Protein AF-A0AAW1C4W9-F1 (afdb_monomer_lite)

Structure (mmCIF, N/CA/C/O backbone):
data_AF-A0AAW1C4W9-F1
#
_entry.id   AF-A0AAW1C4W9-F1
#
loop_
_atom_site.group_PDB
_atom_site.id
_atom_site.type_symbol
_atom_site.label_atom_id
_atom_site.label_alt_id
_atom_site.label_comp_id
_atom_site.label_asym_id
_atom_site.label_entity_id
_atom_site.label_seq_id
_atom_site.pdbx_PDB_ins_code
_atom_site.Cartn_x
_atom_site.Cartn_y
_atom_site.Cartn_z
_atom_site.occupancy
_atom_site.B_iso_or_equiv
_atom_site.auth_seq_id
_atom_site.auth_comp_id
_atom_site.auth_asym_id
_atom_site.auth_atom_id
_atom_site.pdbx_PDB_model_num
ATOM 1 N N . MET A 1 1 ? -12.331 -1.299 28.493 1.00 60.31 1 MET A N 1
ATOM 2 C CA . MET A 1 1 ? -11.801 -1.959 27.272 1.00 60.31 1 MET A CA 1
ATOM 3 C C . MET A 1 1 ? -12.908 -2.324 26.273 1.00 60.31 1 MET A C 1
ATOM 5 O O . MET A 1 1 ? -12.724 -2.093 25.085 1.00 60.31 1 MET A O 1
ATOM 9 N N . LEU A 1 2 ? -14.068 -2.811 26.735 1.00 57.06 2 LEU A N 1
ATOM 10 C CA . LEU A 1 2 ? -15.184 -3.249 25.881 1.00 57.06 2 LEU A CA 1
ATOM 11 C C . LEU A 1 2 ? -15.772 -2.140 24.975 1.00 57.06 2 LEU A C 1
ATOM 13 O O . LEU A 1 2 ? -15.962 -2.373 23.788 1.00 57.06 2 LEU A O 1
ATOM 17 N N . ALA A 1 3 ? -15.944 -0.914 25.482 1.00 60.50 3 ALA A N 1
ATOM 18 C CA . ALA A 1 3 ? -16.470 0.217 24.702 1.00 60.50 3 ALA A CA 1
ATOM 19 C C . ALA A 1 3 ? -15.524 0.712 23.584 1.00 60.50 3 ALA A C 1
ATOM 21 O O . ALA A 1 3 ? -15.990 1.099 22.521 1.00 60.50 3 ALA A O 1
ATOM 22 N N . ARG A 1 4 ? -14.195 0.643 23.781 1.00 55.53 4 ARG A N 1
ATOM 23 C CA . ARG A 1 4 ? -13.195 1.031 22.758 1.00 55.53 4 ARG A CA 1
ATOM 24 C C . ARG A 1 4 ? -13.165 0.042 21.587 1.00 55.53 4 ARG A C 1
ATOM 26 O O . ARG A 1 4 ? -13.086 0.465 20.442 1.00 55.53 4 ARG A O 1
ATOM 33 N N . LYS A 1 5 ? -13.293 -1.262 21.869 1.00 57.03 5 LYS A N 1
ATOM 34 C CA . LYS A 1 5 ? -13.491 -2.299 20.838 1.00 57.03 5 LYS A CA 1
ATOM 35 C C . LYS A 1 5 ? -14.827 -2.134 20.108 1.00 57.03 5 LYS A C 1
ATOM 37 O O . LYS A 1 5 ? -14.884 -2.370 18.910 1.00 57.03 5 LYS A O 1
ATOM 42 N N . PHE A 1 6 ? -15.881 -1.727 20.817 1.00 58.75 6 PHE A N 1
ATOM 43 C CA . PHE A 1 6 ? -17.200 -1.507 20.218 1.00 58.75 6 PHE A CA 1
ATOM 44 C C . PHE A 1 6 ? -17.235 -0.284 19.295 1.00 58.75 6 PHE A C 1
ATOM 46 O O . PHE A 1 6 ? -17.758 -0.388 18.194 1.00 58.75 6 PHE A O 1
ATOM 53 N N . PHE A 1 7 ? -16.619 0.834 19.688 1.00 57.50 7 PHE A N 1
ATOM 54 C CA . PHE A 1 7 ? -16.518 2.019 18.830 1.00 57.50 7 PHE A CA 1
ATOM 55 C C . PHE A 1 7 ? -15.646 1.788 17.586 1.00 57.50 7 PHE A C 1
ATOM 57 O O . PHE A 1 7 ? -16.04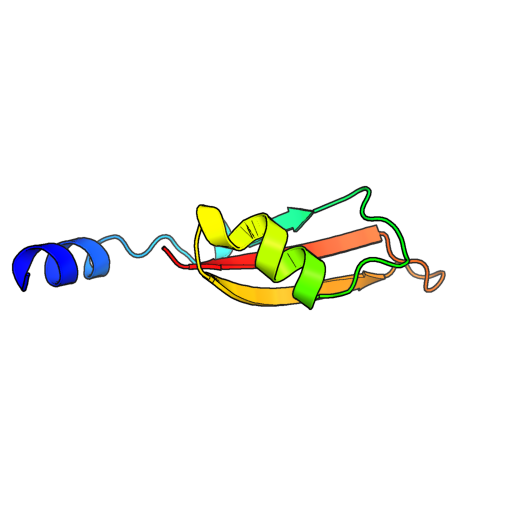7 2.196 16.502 1.00 57.50 7 PHE A O 1
ATOM 64 N N . ARG A 1 8 ? -14.516 1.069 17.703 1.00 60.50 8 ARG A N 1
ATOM 65 C CA . ARG A 1 8 ? -13.663 0.695 16.553 1.00 60.50 8 ARG A CA 1
ATOM 66 C C . ARG A 1 8 ? -14.423 -0.123 15.494 1.00 60.50 8 ARG A C 1
ATOM 68 O O . ARG A 1 8 ? -14.141 -0.004 14.316 1.00 60.50 8 ARG A O 1
ATOM 75 N N . ARG A 1 9 ? -15.422 -0.912 15.906 1.00 56.25 9 ARG A N 1
ATOM 76 C CA . ARG A 1 9 ? -16.221 -1.777 15.020 1.00 56.25 9 ARG A CA 1
ATOM 77 C C . ARG A 1 9 ? -17.354 -1.053 14.282 1.00 56.25 9 ARG A C 1
ATOM 79 O O . ARG A 1 9 ? -17.925 -1.628 13.366 1.00 56.25 9 ARG A O 1
ATOM 86 N N . LEU A 1 10 ? -17.713 0.163 14.700 1.00 64.00 10 LEU A N 1
ATOM 87 C CA . LEU A 1 10 ? -18.807 0.943 14.101 1.00 64.00 10 LEU A CA 1
ATOM 88 C C . LEU A 1 10 ? -18.329 1.941 13.032 1.00 64.00 10 LEU A C 1
ATOM 90 O O . LEU A 1 10 ? -19.160 2.548 12.368 1.00 64.00 10 LEU A O 1
ATOM 94 N N . TYR A 1 11 ? -17.014 2.087 12.862 1.00 55.38 11 TYR A N 1
ATOM 95 C CA . TYR A 1 11 ? -16.358 2.965 11.888 1.00 55.38 11 TYR A CA 1
ATOM 96 C C . TYR A 1 11 ? -15.069 2.312 11.364 1.00 55.38 11 TYR A C 1
ATOM 98 O O . TYR A 1 11 ? -14.048 2.979 11.249 1.00 55.38 11 TYR A O 1
ATOM 106 N N . ASP A 1 12 ? -15.080 0.998 11.112 1.00 69.94 12 ASP A N 1
ATOM 107 C CA . ASP A 1 12 ? -13.954 0.369 10.410 1.00 69.94 12 ASP A CA 1
ATOM 108 C C . ASP A 1 12 ? -13.856 1.051 9.041 1.00 69.94 12 ASP A C 1
ATOM 110 O O . ASP A 1 12 ? -14.802 1.004 8.248 1.00 69.94 12 ASP A O 1
ATOM 114 N N . THR A 1 13 ? -12.783 1.812 8.841 1.00 70.50 13 THR A N 1
ATOM 115 C CA . THR A 1 13 ? -12.571 2.598 7.629 1.00 70.50 13 THR A CA 1
ATOM 116 C C . THR A 1 13 ? -12.621 1.625 6.449 1.00 70.50 13 THR A C 1
ATOM 118 O O . THR A 1 13 ? -11.961 0.580 6.526 1.00 70.50 13 THR A O 1
ATOM 121 N N . PRO A 1 14 ? -13.405 1.891 5.385 1.00 78.94 14 PRO A N 1
ATOM 122 C CA . PRO A 1 14 ? -13.436 1.026 4.212 1.00 78.94 14 PRO A CA 1
ATOM 123 C C . PRO A 1 14 ? -12.021 0.663 3.754 1.00 78.94 14 PRO A C 1
ATOM 125 O O . PRO A 1 14 ? -11.102 1.477 3.842 1.00 78.94 14 PRO A O 1
ATOM 128 N N . VAL A 1 15 ? -11.823 -0.573 3.297 1.00 72.62 15 VAL A N 1
ATOM 129 C CA . VAL A 1 15 ? -10.495 -1.076 2.900 1.00 72.62 15 VAL A CA 1
ATOM 130 C C . VAL A 1 15 ? -9.887 -0.190 1.812 1.00 72.62 15 VAL A C 1
ATOM 132 O O . VAL A 1 15 ? -8.685 0.069 1.807 1.00 72.62 15 VAL A O 1
ATOM 135 N N . GLU A 1 16 ? -10.737 0.330 0.932 1.00 76.50 16 GLU A N 1
ATOM 136 C CA . GLU A 1 16 ? -10.391 1.284 -0.113 1.00 76.50 16 GLU A CA 1
ATOM 137 C C . GLU A 1 16 ? -9.774 2.573 0.452 1.00 76.50 16 GLU A C 1
ATOM 139 O O . GLU A 1 16 ? -8.808 3.080 -0.113 1.00 76.50 16 GLU A O 1
ATOM 144 N N . ASP A 1 17 ? -10.266 3.051 1.596 1.00 80.69 17 ASP A N 1
ATOM 145 C CA . ASP A 1 17 ? -9.767 4.250 2.281 1.00 80.69 17 ASP A CA 1
ATOM 146 C C . ASP A 1 17 ? -8.475 3.976 3.076 1.00 80.69 17 ASP A C 1
ATOM 148 O O . ASP A 1 17 ? -7.774 4.906 3.480 1.00 80.69 17 ASP A O 1
ATOM 152 N N . ARG A 1 18 ? -8.132 2.698 3.287 1.00 83.38 18 ARG A N 1
ATOM 153 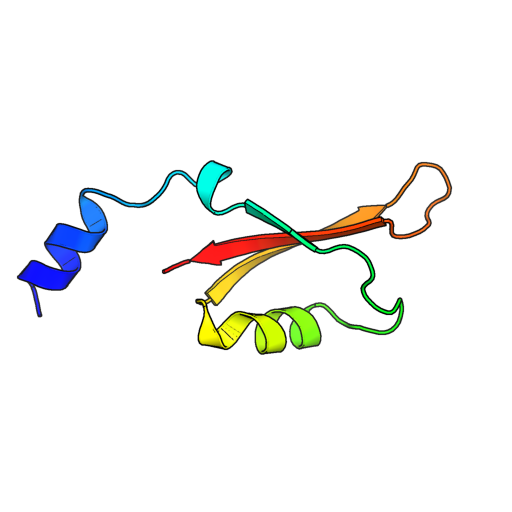C CA . ARG A 1 18 ? -6.914 2.241 3.984 1.00 83.38 18 ARG A CA 1
ATOM 154 C C . ARG A 1 18 ? -5.796 1.806 3.037 1.00 83.38 18 ARG A C 1
ATOM 156 O O . ARG A 1 18 ? -4.742 1.348 3.493 1.00 83.38 18 ARG A O 1
ATOM 163 N N . LYS A 1 19 ? -6.010 1.950 1.728 1.00 88.56 19 LYS A N 1
ATOM 164 C CA . LYS A 1 19 ? -5.053 1.582 0.687 1.00 88.56 19 LYS A CA 1
ATOM 165 C C . LYS A 1 19 ? -4.118 2.746 0.370 1.00 88.56 19 LYS A C 1
ATOM 167 O O . LYS A 1 19 ? -4.550 3.834 -0.001 1.00 88.56 19 LYS A O 1
ATOM 172 N N . LEU A 1 20 ? -2.816 2.506 0.462 1.00 89.50 20 LEU A N 1
ATOM 173 C CA . LEU A 1 20 ? -1.775 3.487 0.172 1.00 89.50 20 LEU A CA 1
ATOM 174 C C . LEU A 1 20 ? -0.909 3.024 -0.996 1.00 89.50 20 LEU A C 1
ATOM 176 O O . LEU A 1 20 ? -0.471 1.875 -1.049 1.00 89.50 20 LEU A O 1
ATOM 180 N N . PHE A 1 21 ? -0.589 3.952 -1.898 1.00 90.69 21 PHE A N 1
ATOM 181 C CA . PHE A 1 21 ? 0.449 3.754 -2.904 1.00 90.69 21 PHE A CA 1
ATOM 182 C C . PHE A 1 21 ? 1.760 4.387 -2.434 1.00 90.69 21 PHE A C 1
ATOM 184 O O . PHE A 1 21 ? 1.852 5.599 -2.237 1.00 90.69 21 PHE A O 1
ATOM 191 N N . VAL A 1 22 ? 2.794 3.564 -2.292 1.00 89.69 22 VAL A N 1
ATOM 192 C CA . VAL A 1 22 ? 4.124 3.959 -1.828 1.00 89.69 22 VAL A CA 1
ATOM 193 C C . VAL A 1 22 ? 5.103 3.891 -2.998 1.00 89.69 22 VAL A C 1
ATOM 195 O O . VAL A 1 22 ? 5.610 2.829 -3.372 1.00 89.69 22 VAL A O 1
ATOM 198 N N . GLY A 1 23 ? 5.350 5.051 -3.603 1.00 89.19 23 GLY A N 1
ATOM 199 C CA . GLY A 1 23 ? 6.333 5.228 -4.671 1.00 89.19 23 GLY A CA 1
ATOM 200 C C . GLY A 1 23 ? 7.763 5.413 -4.152 1.00 89.19 23 GLY A C 1
ATOM 201 O O . GLY A 1 23 ? 8.007 5.503 -2.954 1.00 89.19 23 GLY A O 1
ATOM 202 N N . MET A 1 24 ? 8.716 5.488 -5.087 1.00 85.44 24 MET A N 1
ATOM 203 C CA . MET A 1 24 ? 10.133 5.815 -4.831 1.00 85.44 24 MET A CA 1
ATOM 204 C C . MET A 1 24 ? 10.851 4.928 -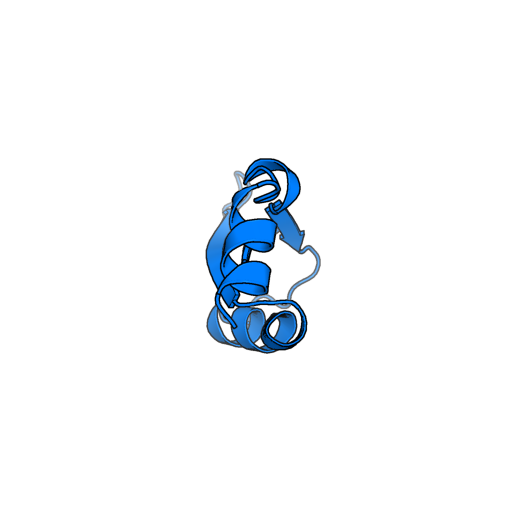3.796 1.00 85.44 24 MET A C 1
ATOM 206 O O . MET A 1 24 ? 11.886 5.313 -3.258 1.00 85.44 24 MET A O 1
ATOM 210 N N . LEU A 1 25 ? 10.348 3.718 -3.554 1.00 82.75 25 LEU A N 1
ATOM 211 C CA . LEU A 1 25 ? 11.054 2.727 -2.752 1.00 82.75 25 LEU A CA 1
ATOM 212 C C . LEU A 1 25 ? 12.314 2.260 -3.485 1.00 82.75 25 LEU A C 1
ATOM 214 O O . LEU A 1 25 ? 12.303 2.020 -4.698 1.00 82.75 25 LEU A O 1
ATOM 218 N N . ASN A 1 26 ? 13.403 2.095 -2.740 1.00 82.06 26 ASN A N 1
ATOM 219 C CA . ASN A 1 26 ? 14.610 1.485 -3.276 1.00 82.06 26 ASN A CA 1
ATOM 220 C C . ASN A 1 26 ? 14.284 0.043 -3.704 1.00 82.06 26 ASN A C 1
ATOM 222 O O . ASN A 1 26 ? 13.630 -0.698 -2.973 1.00 82.06 26 ASN A O 1
ATOM 226 N N . LYS A 1 27 ? 14.767 -0.379 -4.881 1.00 79.94 27 LYS A N 1
ATOM 227 C CA . LYS A 1 27 ? 14.547 -1.730 -5.432 1.00 79.94 27 LYS A CA 1
ATOM 228 C C . LYS A 1 27 ? 15.021 -2.856 -4.502 1.00 79.94 27 LYS A C 1
ATOM 230 O O . LYS A 1 27 ? 14.579 -3.986 -4.668 1.00 79.94 27 LYS A O 1
ATOM 235 N N . GLN A 1 28 ? 15.916 -2.554 -3.562 1.00 85.19 28 GLN A N 1
ATOM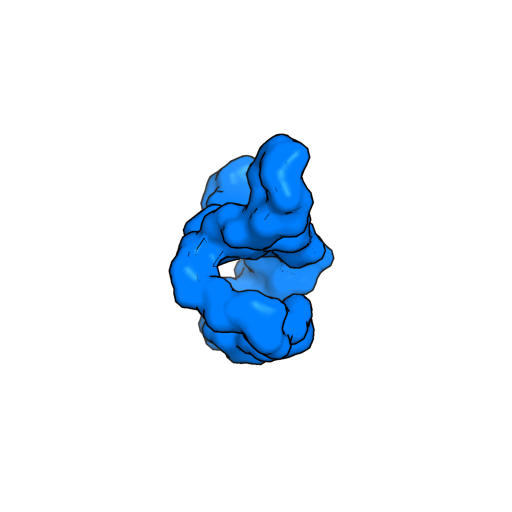 236 C CA . GLN A 1 28 ? 16.431 -3.498 -2.567 1.00 85.19 28 GLN A CA 1
ATOM 237 C C . GLN A 1 28 ? 15.547 -3.609 -1.315 1.00 85.19 28 GLN A C 1
ATOM 239 O O . GLN A 1 28 ? 15.721 -4.555 -0.554 1.00 85.19 28 GLN A O 1
ATOM 244 N N . GLN A 1 29 ? 14.606 -2.681 -1.089 1.00 86.12 29 GLN A N 1
ATOM 245 C CA . GLN A 1 29 ? 13.732 -2.730 0.086 1.00 86.12 29 GLN A CA 1
ATOM 246 C C . GLN A 1 29 ? 12.751 -3.896 -0.012 1.00 86.12 29 GLN A C 1
ATOM 248 O O . GLN A 1 29 ? 11.901 -3.967 -0.913 1.00 86.12 29 GLN A O 1
ATOM 253 N N . SER A 1 30 ? 12.836 -4.784 0.970 1.00 88.62 30 SER A N 1
ATOM 254 C CA . SER A 1 30 ? 11.951 -5.931 1.133 1.00 88.62 30 SER A CA 1
ATOM 255 C C . SER A 1 30 ? 10.561 -5.504 1.609 1.00 88.62 30 SER A C 1
ATOM 257 O O . SER A 1 30 ? 10.302 -4.336 1.916 1.00 88.62 30 SER A O 1
ATOM 259 N N . GLU A 1 31 ? 9.600 -6.422 1.586 1.00 88.62 31 GLU A N 1
ATOM 260 C CA . GLU A 1 31 ? 8.286 -6.177 2.192 1.00 88.62 31 GLU A CA 1
ATOM 261 C C . GLU A 1 31 ? 8.390 -5.977 3.703 1.00 88.62 31 GLU A C 1
ATOM 263 O O . GLU A 1 31 ? 7.714 -5.097 4.226 1.00 88.62 31 GLU A O 1
ATOM 268 N N . ASP A 1 32 ? 9.286 -6.695 4.381 1.00 91.56 32 ASP A N 1
ATOM 269 C CA . ASP A 1 32 ? 9.523 -6.534 5.818 1.00 91.56 32 ASP A CA 1
ATOM 270 C C . ASP A 1 32 ? 10.041 -5.139 6.169 1.00 91.56 32 ASP A C 1
ATOM 272 O O . ASP A 1 32 ? 9.610 -4.553 7.161 1.00 91.56 32 ASP A O 1
ATOM 276 N N . ASP A 1 33 ? 10.910 -4.565 5.333 1.00 91.31 33 ASP A N 1
ATOM 277 C CA . ASP A 1 33 ? 11.361 -3.181 5.516 1.00 91.31 33 ASP A CA 1
ATOM 278 C C . ASP A 1 33 ? 10.184 -2.204 5.440 1.00 91.31 33 ASP A C 1
ATOM 280 O O . ASP A 1 33 ? 10.111 -1.251 6.211 1.00 91.31 33 ASP A O 1
ATOM 284 N N . VAL A 1 34 ? 9.230 -2.463 4.541 1.00 90.56 34 VAL A N 1
ATOM 285 C CA . VAL A 1 34 ? 8.013 -1.652 4.410 1.00 90.56 34 VAL A CA 1
ATOM 286 C C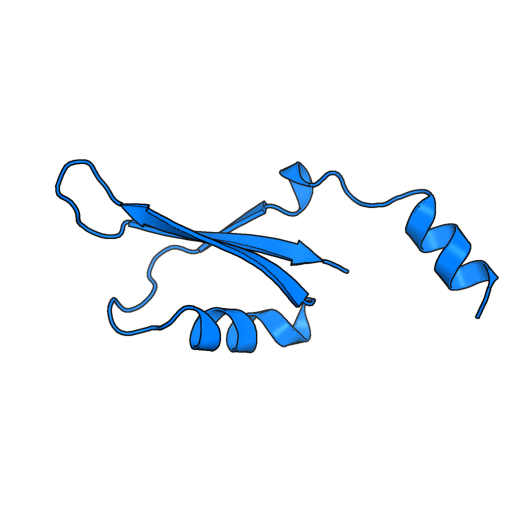 . VAL A 1 34 ? 7.075 -1.875 5.593 1.00 90.56 34 VAL A C 1
ATOM 288 O O . VAL A 1 34 ? 6.587 -0.903 6.155 1.00 90.56 34 VAL A O 1
ATOM 291 N N . ARG A 1 35 ? 6.893 -3.113 6.063 1.00 91.25 35 ARG A N 1
ATOM 292 C CA . ARG A 1 35 ? 6.124 -3.394 7.287 1.00 91.25 35 ARG A CA 1
ATOM 293 C C . ARG A 1 35 ? 6.678 -2.629 8.487 1.00 91.25 35 ARG A C 1
ATOM 295 O O . ARG A 1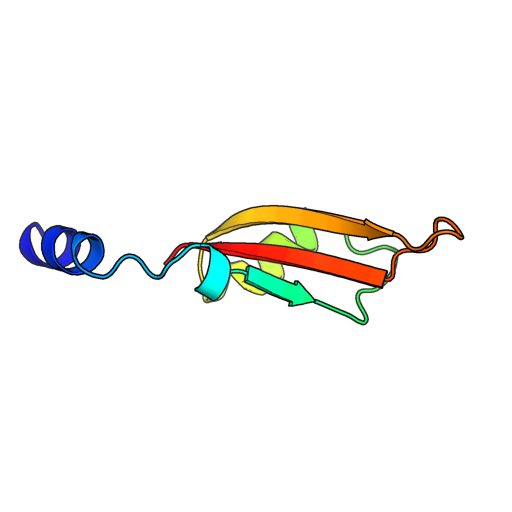 35 ? 5.915 -1.965 9.177 1.00 91.25 35 ARG A O 1
ATOM 302 N N . ARG A 1 36 ? 8.000 -2.642 8.679 1.00 92.44 36 ARG A N 1
ATOM 303 C CA . ARG A 1 36 ? 8.673 -1.886 9.751 1.00 92.44 36 ARG A CA 1
ATOM 304 C C . ARG A 1 36 ? 8.505 -0.375 9.602 1.00 92.44 36 ARG A C 1
ATOM 306 O O . ARG A 1 36 ? 8.291 0.312 10.591 1.00 92.44 36 ARG A O 1
ATOM 313 N N . LEU A 1 37 ? 8.581 0.147 8.376 1.00 91.12 37 LEU A N 1
ATOM 314 C CA . LEU A 1 37 ? 8.371 1.576 8.108 1.00 91.12 37 LEU A CA 1
ATOM 315 C C . LEU A 1 37 ? 6.969 2.048 8.511 1.00 91.12 37 LEU A C 1
ATOM 317 O O . LEU A 1 37 ? 6.822 3.182 8.964 1.00 91.12 37 LEU A O 1
ATOM 321 N N . PHE A 1 38 ? 5.956 1.192 8.354 1.00 90.50 38 PHE A N 1
ATOM 322 C CA . PHE A 1 38 ? 4.564 1.539 8.635 1.00 90.50 38 PHE A CA 1
ATOM 323 C C . PHE A 1 38 ? 4.046 1.066 10.000 1.00 90.50 38 PHE A C 1
ATOM 325 O O . PHE A 1 38 ? 2.934 1.432 10.365 1.00 90.50 38 PHE A O 1
ATOM 332 N N . GLU A 1 39 ? 4.851 0.343 10.784 1.00 89.25 39 GLU A N 1
ATOM 333 C CA . GLU A 1 39 ? 4.465 -0.230 12.084 1.00 89.25 39 GLU A CA 1
ATOM 334 C C . GLU A 1 39 ? 3.893 0.815 13.059 1.00 89.25 39 GLU A C 1
ATOM 336 O O . GLU A 1 39 ? 2.945 0.545 13.793 1.00 89.25 39 GLU A O 1
ATOM 341 N N . ALA A 1 40 ? 4.419 2.043 13.027 1.00 88.31 40 ALA A N 1
ATOM 342 C CA . ALA A 1 40 ? 3.937 3.143 13.862 1.00 88.31 40 ALA A CA 1
ATOM 343 C C . ALA A 1 40 ? 2.519 3.632 13.500 1.00 88.31 40 ALA A C 1
ATOM 345 O O . ALA A 1 40 ? 1.875 4.287 14.318 1.00 88.31 40 ALA A O 1
ATOM 346 N N . PHE A 1 41 ? 2.045 3.339 12.287 1.00 85.62 41 PHE A N 1
ATOM 347 C CA . PHE A 1 41 ? 0.732 3.747 11.776 1.00 85.62 41 PHE A CA 1
ATOM 348 C C . PHE A 1 41 ? -0.297 2.617 11.821 1.00 85.62 41 PHE A C 1
ATOM 350 O O . PHE A 1 41 ? -1.476 2.870 11.593 1.00 85.62 41 PHE A O 1
ATOM 357 N N . GLY A 1 42 ? 0.142 1.392 12.109 1.00 87.00 42 GLY A N 1
ATOM 358 C CA . GLY A 1 42 ? -0.709 0.217 12.117 1.00 87.00 42 GLY A CA 1
ATOM 359 C C . GLY A 1 42 ? 0.005 -1.017 11.589 1.00 87.00 42 GLY A C 1
ATOM 360 O O . GLY A 1 42 ? 1.176 -0.985 11.209 1.00 87.00 42 GLY A O 1
ATOM 361 N N . ASN A 1 43 ? -0.717 -2.130 11.551 1.00 88.12 43 ASN A N 1
ATOM 362 C CA . ASN A 1 43 ? -0.189 -3.356 10.969 1.00 88.12 43 ASN A CA 1
ATOM 363 C C . ASN A 1 43 ? -0.532 -3.417 9.476 1.00 88.12 43 ASN A C 1
ATOM 365 O O . ASN A 1 43 ? -1.648 -3.097 9.081 1.00 88.12 43 ASN A O 1
ATOM 369 N N . ILE A 1 44 ? 0.408 -3.840 8.631 1.00 91.44 44 ILE A N 1
ATOM 370 C CA . ILE A 1 44 ? 0.108 -4.051 7.210 1.00 91.44 44 ILE A CA 1
ATOM 371 C C . ILE A 1 44 ? -0.621 -5.391 7.054 1.00 91.44 44 ILE A C 1
ATOM 373 O O . ILE A 1 44 ? -0.046 -6.447 7.336 1.00 91.44 44 ILE A O 1
ATOM 377 N N . GLU A 1 45 ? -1.855 -5.359 6.561 1.00 89.19 45 GLU A N 1
ATOM 378 C CA . GLU A 1 45 ? -2.613 -6.558 6.183 1.00 89.19 45 GLU A CA 1
ATOM 379 C C . GLU A 1 45 ? -2.116 -7.118 4.852 1.00 89.19 45 GLU A C 1
ATOM 381 O O . GLU A 1 45 ? -1.778 -8.299 4.754 1.00 89.19 45 GLU A O 1
ATOM 386 N N . GLU A 1 46 ? -1.981 -6.248 3.853 1.00 89.56 46 GLU A N 1
ATOM 387 C CA . GLU A 1 46 ? -1.594 -6.614 2.493 1.00 89.56 46 GLU A CA 1
ATOM 388 C C . GLU A 1 46 ? -0.485 -5.694 1.977 1.00 89.56 46 GLU A C 1
ATOM 390 O O . GLU A 1 46 ? -0.503 -4.487 2.215 1.00 89.56 46 GLU A O 1
ATOM 395 N N . CYS A 1 47 ? 0.492 -6.269 1.275 1.00 90.69 47 CYS A N 1
ATOM 396 C CA . CYS A 1 47 ? 1.579 -5.547 0.624 1.00 90.69 47 CYS A CA 1
ATOM 397 C C . CYS A 1 47 ? 1.806 -6.162 -0.755 1.00 90.69 47 CYS A C 1
ATOM 399 O O . CYS A 1 47 ? 2.134 -7.342 -0.852 1.00 90.69 47 CYS A O 1
ATOM 401 N N . THR A 1 48 ? 1.657 -5.365 -1.809 1.00 89.69 48 THR A N 1
ATOM 402 C CA . THR A 1 48 ? 1.773 -5.828 -3.195 1.00 89.69 48 THR A CA 1
ATOM 403 C C . THR A 1 48 ? 2.768 -4.962 -3.955 1.00 89.69 48 THR A C 1
ATOM 405 O O . THR A 1 48 ? 2.670 -3.736 -3.978 1.00 89.69 48 THR A O 1
ATOM 408 N N . ILE A 1 49 ? 3.746 -5.588 -4.616 1.00 86.81 49 ILE A N 1
ATOM 409 C CA . ILE A 1 49 ? 4.689 -4.877 -5.490 1.00 86.81 49 ILE A CA 1
ATOM 410 C C . ILE A 1 49 ? 4.028 -4.637 -6.844 1.00 86.81 49 ILE A C 1
ATOM 412 O O . ILE A 1 49 ? 3.775 -5.576 -7.600 1.00 86.81 49 ILE A O 1
ATOM 416 N N . LEU A 1 50 ? 3.824 -3.369 -7.191 1.00 86.12 50 LEU A N 1
ATOM 417 C CA . LEU A 1 50 ? 3.267 -2.997 -8.484 1.00 86.12 50 LEU A CA 1
ATOM 418 C C . LEU A 1 50 ? 4.377 -2.953 -9.529 1.00 86.12 50 LEU A C 1
ATOM 420 O O . LEU A 1 50 ? 5.385 -2.268 -9.353 1.00 86.12 50 LEU A O 1
ATOM 424 N N . ARG A 1 51 ? 4.200 -3.688 -10.629 1.00 86.56 51 ARG A N 1
ATOM 425 C CA . ARG A 1 51 ? 5.157 -3.760 -11.742 1.00 86.56 51 ARG A CA 1
ATOM 426 C C . ARG A 1 51 ? 4.536 -3.202 -13.013 1.00 86.56 51 ARG A C 1
ATOM 428 O O . ARG A 1 51 ? 3.372 -3.457 -13.305 1.00 86.56 51 ARG A O 1
ATOM 435 N N . GLY A 1 52 ? 5.320 -2.427 -13.756 1.00 85.12 52 GLY A N 1
ATOM 436 C CA . GLY A 1 52 ? 4.945 -1.955 -15.081 1.00 85.12 52 GLY A CA 1
ATOM 437 C C . GLY A 1 52 ? 4.992 -3.074 -16.130 1.00 85.12 52 GLY A C 1
ATOM 438 O O . GLY A 1 52 ? 5.512 -4.157 -15.854 1.00 85.12 52 GLY A O 1
ATOM 439 N N . PRO A 1 53 ? 4.508 -2.807 -17.356 1.00 86.69 53 PRO A N 1
ATOM 440 C CA . PRO A 1 53 ? 4.569 -3.756 -18.475 1.00 86.69 53 PRO A CA 1
ATOM 441 C C . PRO A 1 53 ? 5.997 -4.186 -18.844 1.00 86.69 53 PRO A C 1
ATOM 443 O O . PRO A 1 53 ? 6.207 -5.247 -19.417 1.00 86.69 53 PRO A O 1
ATOM 446 N N . ASP A 1 54 ? 6.982 -3.360 -18.494 1.00 88.81 54 ASP A N 1
ATOM 447 C CA . ASP A 1 54 ? 8.418 -3.601 -18.640 1.00 88.81 54 ASP A CA 1
ATOM 448 C C . ASP A 1 54 ? 9.011 -4.472 -17.512 1.00 88.81 54 ASP A C 1
ATOM 450 O O . ASP A 1 54 ? 10.219 -4.694 -17.467 1.00 88.81 54 ASP A O 1
ATOM 454 N N . GLY A 1 55 ? 8.187 -4.933 -16.565 1.00 79.44 55 GLY A N 1
ATOM 455 C CA . GLY A 1 55 ? 8.595 -5.724 -15.399 1.00 79.44 55 GLY A CA 1
ATOM 456 C C . GLY A 1 55 ? 9.251 -4.913 -14.274 1.00 79.44 55 GLY A C 1
ATOM 457 O O . GLY A 1 55 ? 9.504 -5.452 -13.186 1.00 79.44 55 GLY A O 1
ATOM 458 N N . ASN A 1 56 ? 9.493 -3.614 -14.488 1.00 82.56 56 ASN A N 1
ATOM 459 C CA . ASN A 1 56 ? 10.078 -2.731 -13.485 1.00 82.56 56 ASN A CA 1
ATOM 460 C C . ASN A 1 56 ? 9.054 -2.390 -12.398 1.00 82.56 56 ASN A C 1
ATOM 462 O O . ASN A 1 56 ? 7.904 -2.068 -12.687 1.00 82.56 56 ASN A O 1
ATOM 466 N N . SER A 1 57 ? 9.487 -2.405 -11.135 1.00 78.44 57 SER A N 1
ATOM 467 C CA . SER A 1 57 ? 8.644 -1.956 -10.022 1.00 78.44 57 SER A CA 1
ATOM 468 C C . SER A 1 57 ? 8.310 -0.465 -10.151 1.00 78.44 57 SER A C 1
ATOM 470 O O . SER A 1 57 ? 9.186 0.350 -10.452 1.00 78.44 57 SER A O 1
ATOM 472 N N . LYS A 1 58 ? 7.044 -0.117 -9.916 1.00 81.75 58 LYS A N 1
ATOM 473 C CA . LYS A 1 58 ? 6.521 1.255 -9.840 1.00 81.75 58 LYS A CA 1
ATOM 474 C C . LYS A 1 58 ? 6.339 1.732 -8.397 1.00 81.75 58 LYS A C 1
ATOM 476 O O . LYS A 1 58 ? 6.106 2.915 -8.183 1.00 81.75 58 LYS A O 1
ATOM 481 N N . GLY A 1 59 ? 6.475 0.837 -7.423 1.00 82.25 59 GLY A N 1
ATOM 482 C CA . GLY A 1 59 ? 6.200 1.097 -6.015 1.00 82.25 59 GLY A CA 1
ATOM 483 C C . GLY A 1 59 ? 5.563 -0.118 -5.353 1.00 82.25 59 GLY A C 1
ATOM 484 O O . GLY A 1 59 ? 5.498 -1.201 -5.945 1.00 82.25 59 GLY A O 1
ATOM 485 N N . LYS A 1 60 ? 5.093 0.066 -4.123 1.00 81.19 60 LYS A N 1
ATOM 486 C CA . LYS A 1 60 ? 4.295 -0.929 -3.406 1.00 81.19 60 LYS A CA 1
ATOM 487 C C . LYS A 1 60 ? 2.948 -0.340 -3.042 1.00 81.19 60 LYS A C 1
ATOM 489 O O . LYS A 1 60 ? 2.857 0.826 -2.680 1.00 81.19 60 LYS A O 1
ATOM 494 N N . GLU A 1 61 ? 1.920 -1.151 -3.152 1.00 85.44 61 GLU A N 1
ATOM 495 C CA . GLU A 1 61 ? 0.605 -0.869 -2.611 1.00 85.44 61 GLU A CA 1
ATOM 496 C C . GLU A 1 61 ? 0.502 -1.561 -1.255 1.00 85.44 61 GLU A C 1
ATOM 498 O O . GLU A 1 61 ? 0.893 -2.722 -1.135 1.00 85.44 61 GLU A O 1
ATOM 503 N N . VAL A 1 62 ? 0.046 -0.846 -0.230 1.00 84.69 62 VAL A N 1
ATOM 504 C CA . VAL A 1 62 ? -0.106 -1.395 1.120 1.00 84.69 62 VAL A CA 1
ATOM 505 C C . VAL A 1 62 ? -1.488 -1.082 1.666 1.00 84.69 62 VAL A C 1
ATOM 507 O O . VAL A 1 62 ? -2.003 0.013 1.449 1.00 84.69 62 VAL A O 1
ATOM 510 N N . THR A 1 63 ? -2.057 -2.021 2.409 1.00 85.19 63 THR A N 1
ATOM 511 C CA . THR A 1 63 ? -3.294 -1.823 3.169 1.00 85.19 63 THR A CA 1
ATOM 512 C C . THR A 1 63 ? -2.961 -1.919 4.649 1.00 85.19 63 THR A C 1
ATOM 514 O O . THR A 1 63 ? -2.419 -2.933 5.097 1.00 85.19 63 THR A O 1
ATOM 517 N N . ILE A 1 64 ? -3.242 -0.856 5.400 1.00 83.38 64 ILE A N 1
ATOM 518 C CA . ILE A 1 64 ? -2.903 -0.758 6.827 1.00 83.38 64 ILE A CA 1
ATOM 519 C C . ILE A 1 64 ? -4.159 -0.972 7.678 1.00 83.38 64 ILE A C 1
ATOM 521 O O . ILE A 1 64 ? -5.260 -0.581 7.295 1.00 83.38 64 ILE A O 1
ATOM 525 N N . THR A 1 65 ? -4.001 -1.596 8.841 1.00 79.75 65 THR A N 1
ATOM 526 C CA . THR A 1 65 ? -5.036 -1.719 9.875 1.00 79.75 65 THR A CA 1
ATOM 527 C C . THR A 1 65 ? -4.755 -0.823 11.066 1.00 79.75 65 THR A C 1
ATOM 529 O O . THR A 1 65 ? -3.611 -0.773 11.522 1.00 79.75 65 THR A O 1
ATOM 532 N N . ASP A 1 66 ? -5.810 -0.239 11.633 1.00 65.50 66 ASP A N 1
ATOM 533 C CA . ASP A 1 66 ? -5.787 0.582 12.854 1.00 65.50 66 ASP A CA 1
ATOM 534 C C . ASP A 1 66 ? -5.511 -0.180 14.170 1.00 65.50 66 ASP A C 1
ATOM 536 O O . ASP A 1 66 ? -5.842 -1.382 14.302 1.00 65.50 66 ASP A O 1
#

pLDDT: mean 80.59, std 11.31, range [55.38, 92.44]

Secondary structure (DSSP, 8-state):
-HHHHHHHTTS---GGGGEEEE-S--TT--HHHHHHHHGGG-EEEEEEEEE-TTS-EEEEEEEEE-

InterPro domains:
  IPR000504 RNA recognition motif domain [PF00076] (20-59)
  IPR000504 RNA recognition motif domain [PS50102] (18-59)
  IPR012677 Nucleotide-binding alpha-beta plait domain superfamily [G3DSA:3.30.70.330] (13-61)
  IPR035979 RNA-binding domain superfamily [SSF54928] (11-59)

Foldseek 3Di:
DVVVVVVCVVCVDPQVRQKDWFFPDDPPDDVVNVQVVCVVVAGWPDKAFDADPVRHTGTIITGGGD

Radius of gyration: 14.62 Å; chains: 1; bounding box: 35×12×46 Å

Sequence (66 aa):
MLARKFFRRLYDTPVEDRKLFVGMLNKQQSEDDVRRLFEAFGNIEECTILRGPDGNSKGKEVTITD

Organism: Crotalus adamanteus (NCBI:txid8729)